Protein AF-A0A537MPN4-F1 (afdb_monomer)

Secondary structure (DSSP, 8-state):
-EEEEEEEEE-TTS-EEEEEEEE-SSSS---------SS-TT------TT----

Mean predicted aligned error: 5.04 Å

Solvent-accessible surface area (backbone atoms only — not comparable to full-atom values): 3988 Å² total; per-residue (Å²): 111,43,77,46,71,69,41,76,44,80,45,98,85,70,50,71,46,73,41,70,50,78,42,73,78,64,91,82,90,74,92,83,83,86,87,86,72,95,65,60,92,88,56,80,91,70,88,55,94,83,61,84,82,126

Structure (mmCIF, N/CA/C/O backbone):
data_AF-A0A537MPN4-F1
#
_entry.id   AF-A0A537MPN4-F1
#
loop_
_atom_site.group_PDB
_atom_site.id
_atom_site.type_symbol
_atom_site.label_atom_id
_atom_site.label_alt_id
_atom_site.label_comp_id
_atom_site.label_asym_id
_atom_site.label_entity_id
_atom_site.label_seq_id
_atom_site.pdbx_PDB_ins_code
_atom_site.Cartn_x
_atom_site.Cartn_y
_atom_site.Cartn_z
_atom_site.occupancy
_atom_site.B_iso_or_equiv
_atom_site.auth_seq_id
_atom_site.auth_comp_id
_atom_site.auth_asym_id
_atom_site.auth_atom_id
_atom_site.pdbx_PDB_model_num
ATOM 1 N N . MET A 1 1 ? -0.785 3.854 16.478 1.00 90.81 1 MET A N 1
ATOM 2 C CA . MET A 1 1 ? -0.945 3.718 15.011 1.00 90.81 1 MET A CA 1
ATOM 3 C C . MET A 1 1 ? -0.574 2.295 14.667 1.00 90.81 1 MET A C 1
ATOM 5 O O . MET A 1 1 ? 0.456 1.836 15.143 1.00 90.81 1 MET A O 1
ATOM 9 N N . ILE A 1 2 ? -1.412 1.610 13.899 1.00 96.94 2 ILE A N 1
ATOM 10 C CA . ILE A 1 2 ? -1.153 0.250 13.423 1.00 96.94 2 ILE A CA 1
ATOM 11 C C . ILE A 1 2 ? -0.660 0.349 11.978 1.00 96.94 2 ILE A C 1
ATOM 13 O O . ILE A 1 2 ? -1.209 1.133 11.202 1.00 96.94 2 ILE A O 1
ATOM 17 N N . ILE A 1 3 ? 0.380 -0.419 11.645 1.00 96.88 3 ILE A N 1
ATOM 18 C CA . ILE A 1 3 ? 0.957 -0.499 10.300 1.00 96.88 3 ILE A CA 1
ATOM 19 C C . ILE A 1 3 ? 0.904 -1.956 9.851 1.00 96.88 3 ILE A C 1
ATOM 21 O O . ILE A 1 3 ? 1.550 -2.814 10.450 1.00 96.88 3 ILE A O 1
ATOM 25 N N . GLU A 1 4 ? 0.145 -2.223 8.797 1.00 97.38 4 GLU A N 1
ATOM 26 C CA . GLU A 1 4 ? 0.067 -3.535 8.155 1.00 97.38 4 GLU A CA 1
ATOM 27 C C . GLU A 1 4 ? 0.829 -3.454 6.837 1.00 97.38 4 GLU A C 1
ATOM 29 O O . GLU A 1 4 ? 0.449 -2.686 5.955 1.00 97.38 4 GLU A O 1
ATOM 34 N N . LYS A 1 5 ? 1.941 -4.185 6.731 1.00 96.56 5 LYS A N 1
ATOM 35 C CA . LYS A 1 5 ? 2.833 -4.118 5.571 1.00 96.56 5 LYS A CA 1
ATOM 36 C C . LYS A 1 5 ? 2.496 -5.164 4.521 1.00 96.56 5 LYS A C 1
ATOM 38 O O . LYS A 1 5 ? 2.059 -6.259 4.864 1.00 96.56 5 LYS A O 1
ATOM 43 N N . ASP A 1 6 ? 2.782 -4.828 3.265 1.00 96.69 6 ASP A N 1
ATOM 44 C CA . ASP A 1 6 ? 2.737 -5.745 2.116 1.00 96.69 6 ASP A CA 1
ATOM 45 C C . ASP A 1 6 ? 1.393 -6.473 1.938 1.00 96.69 6 ASP A C 1
ATOM 47 O O . ASP A 1 6 ? 1.336 -7.613 1.455 1.00 96.69 6 ASP A O 1
ATOM 51 N N . VAL A 1 7 ? 0.307 -5.784 2.293 1.00 97.62 7 VAL A N 1
ATOM 52 C CA . VAL A 1 7 ? -1.063 -6.263 2.121 1.00 97.62 7 VAL A CA 1
ATOM 53 C C . VAL A 1 7 ? -1.329 -6.471 0.633 1.00 97.62 7 VAL A C 1
ATOM 55 O O . VAL A 1 7 ? -1.085 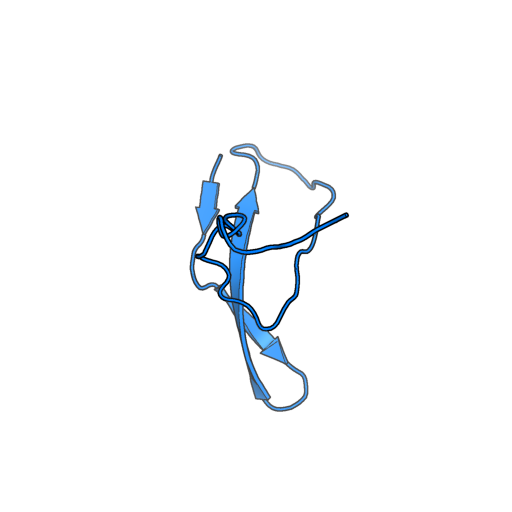-5.575 -0.180 1.00 97.62 7 VAL A O 1
ATOM 58 N N . ASP A 1 8 ? -1.824 -7.658 0.281 1.00 98.25 8 ASP A N 1
ATOM 59 C CA . ASP A 1 8 ? -2.249 -7.972 -1.079 1.00 98.25 8 ASP A CA 1
ATOM 60 C C . ASP A 1 8 ? -3.535 -7.229 -1.434 1.00 98.25 8 ASP A C 1
ATOM 62 O O . ASP A 1 8 ? -4.559 -7.355 -0.760 1.00 98.25 8 ASP A O 1
ATOM 66 N N . VAL A 1 9 ? -3.490 -6.496 -2.543 1.00 97.31 9 VAL A N 1
ATOM 67 C CA . VAL A 1 9 ? -4.654 -5.861 -3.153 1.00 97.31 9 VAL A CA 1
ATOM 68 C C . VAL A 1 9 ? -4.900 -6.538 -4.507 1.00 97.31 9 VAL A C 1
ATOM 70 O O . VAL A 1 9 ? -4.177 -6.254 -5.469 1.00 97.31 9 VAL A O 1
ATOM 73 N N . PRO A 1 10 ? -5.879 -7.457 -4.604 1.00 98.19 10 PRO A N 1
ATOM 74 C CA . PRO A 1 10 ? -6.158 -8.184 -5.835 1.00 98.19 10 PRO A CA 1
ATOM 75 C C . PRO A 1 10 ? -6.855 -7.295 -6.864 1.00 98.19 10 PRO A C 1
ATOM 77 O O . PRO A 1 10 ? -7.868 -6.652 -6.580 1.00 98.19 10 PRO A O 1
ATOM 80 N N . MET A 1 11 ? -6.314 -7.281 -8.077 1.00 98.38 11 MET A N 1
ATOM 81 C CA . MET A 1 11 ? -6.853 -6.553 -9.220 1.00 98.38 11 MET A CA 1
ATOM 82 C C . MET A 1 11 ? -7.755 -7.448 -10.078 1.00 98.38 11 MET A C 1
ATOM 84 O O . MET A 1 11 ? -7.756 -8.674 -9.972 1.00 98.38 11 MET A O 1
ATOM 88 N N . ARG A 1 12 ? -8.539 -6.823 -10.963 1.00 98.44 12 ARG A N 1
ATOM 89 C CA . ARG A 1 12 ? -9.491 -7.523 -11.849 1.00 98.44 12 ARG A CA 1
ATOM 90 C C . ARG A 1 12 ? -8.834 -8.502 -12.829 1.00 98.44 12 ARG A C 1
ATOM 92 O O . ARG A 1 12 ? -9.503 -9.400 -13.322 1.00 98.44 12 ARG A O 1
ATOM 99 N N . ASP A 1 13 ? -7.565 -8.280 -13.145 1.00 98.12 13 ASP A N 1
ATOM 100 C CA . ASP A 1 13 ? -6.748 -9.064 -14.075 1.00 98.12 13 ASP A CA 1
ATOM 101 C C . ASP A 1 13 ? -5.949 -10.174 -13.373 1.00 98.12 13 ASP A C 1
ATOM 103 O O . ASP A 1 13 ? -5.204 -10.904 -14.022 1.00 98.12 13 ASP A O 1
ATOM 107 N N . GLY A 1 14 ? -6.107 -10.317 -12.055 1.00 98.25 14 GLY A N 1
ATOM 108 C CA .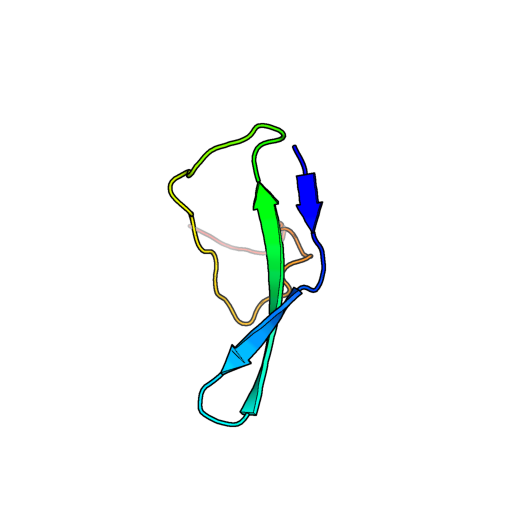 GLY A 1 14 ? -5.373 -11.284 -11.245 1.00 98.25 14 GLY A CA 1
ATOM 109 C C . GLY A 1 14 ? -4.017 -10.788 -10.741 1.00 98.25 14 GLY A C 1
ATOM 110 O O . GLY A 1 14 ? -3.358 -11.522 -10.007 1.00 98.25 14 GLY A O 1
ATOM 111 N N . ALA A 1 15 ? -3.594 -9.562 -11.072 1.00 97.81 15 ALA A N 1
ATOM 112 C CA . ALA A 1 15 ? -2.397 -8.982 -10.473 1.00 97.81 15 ALA A CA 1
ATOM 113 C C . ALA A 1 15 ? -2.597 -8.727 -8.968 1.00 97.81 15 ALA A C 1
ATOM 115 O O . ALA A 1 15 ? -3.694 -8.386 -8.515 1.00 97.81 15 ALA A O 1
ATOM 116 N N . LEU A 1 16 ? -1.514 -8.853 -8.196 1.00 98.06 16 LEU A N 1
ATOM 117 C CA . LEU A 1 16 ? -1.475 -8.514 -6.773 1.00 98.06 16 LEU A CA 1
ATOM 118 C C . LEU A 1 16 ? -0.621 -7.262 -6.578 1.00 98.06 16 LEU A C 1
ATOM 120 O O . LEU A 1 16 ? 0.602 -7.308 -6.717 1.00 98.06 16 LEU A O 1
ATOM 124 N N . LEU A 1 17 ? -1.266 -6.139 -6.262 1.00 96.88 17 LEU A N 1
ATOM 125 C CA . LEU A 1 17 ? -0.553 -4.944 -5.818 1.00 96.88 17 LEU A CA 1
ATOM 126 C C . LEU A 1 17 ? -0.234 -5.061 -4.328 1.00 96.88 17 LEU A C 1
ATOM 128 O O . LEU A 1 17 ? -0.970 -5.698 -3.577 1.00 96.88 17 LEU A O 1
ATOM 132 N N . LYS A 1 18 ? 0.851 -4.415 -3.899 1.00 96.94 18 LYS A N 1
ATOM 133 C CA . LYS A 1 18 ? 1.275 -4.379 -2.497 1.00 96.94 18 LYS A CA 1
ATOM 134 C C . LYS A 1 18 ? 1.030 -3.001 -1.904 1.00 96.94 18 LYS A C 1
ATOM 136 O O . LYS A 1 18 ? 1.468 -2.004 -2.475 1.00 96.94 18 LYS A O 1
ATOM 141 N N . ALA A 1 19 ? 0.367 -2.960 -0.753 1.00 96.88 19 ALA A N 1
ATOM 142 C CA . ALA A 1 19 ? 0.098 -1.731 -0.018 1.00 96.88 19 ALA A CA 1
ATOM 143 C C . ALA A 1 19 ? 0.497 -1.859 1.454 1.00 96.88 19 ALA A C 1
ATOM 145 O O . ALA A 1 19 ? 0.346 -2.919 2.060 1.00 96.88 19 ALA A O 1
ATOM 146 N N . ASP A 1 20 ? 0.942 -0.743 2.025 1.00 96.94 20 ASP A N 1
ATOM 147 C CA . ASP A 1 20 ? 1.060 -0.593 3.470 1.00 96.94 20 ASP A CA 1
ATOM 148 C C . ASP A 1 20 ? -0.161 0.177 3.980 1.00 96.94 20 ASP A C 1
ATOM 150 O O . ASP A 1 20 ? -0.482 1.258 3.481 1.00 96.94 20 ASP A O 1
ATOM 154 N N . VAL A 1 21 ? -0.855 -0.376 4.974 1.00 96.50 21 VAL A N 1
ATOM 155 C CA . VAL A 1 21 ? -2.047 0.230 5.575 1.00 96.50 21 VAL A CA 1
ATOM 156 C C . VAL A 1 21 ? -1.672 0.832 6.920 1.00 96.50 21 VAL A C 1
ATOM 158 O O . VAL A 1 21 ? -1.426 0.123 7.895 1.00 96.50 21 VAL A O 1
ATOM 161 N N . LEU A 1 22 ? -1.650 2.163 6.975 1.00 96.56 22 LEU A N 1
ATOM 162 C CA . LEU A 1 22 ? -1.460 2.926 8.203 1.00 96.56 22 LEU A CA 1
ATOM 163 C C . LEU A 1 22 ? -2.836 3.337 8.728 1.00 96.56 22 LEU A C 1
ATOM 165 O O . LEU A 1 22 ? -3.532 4.129 8.092 1.00 96.56 22 LEU A O 1
ATOM 169 N N . ARG A 1 23 ? -3.236 2.818 9.892 1.00 96.88 23 ARG A N 1
ATOM 170 C CA . ARG A 1 23 ? -4.550 3.117 10.484 1.00 96.88 23 ARG A CA 1
ATOM 171 C C . ARG A 1 23 ? -4.479 3.510 11.961 1.00 96.88 23 ARG A C 1
ATOM 173 O O . ARG A 1 23 ? -3.528 3.135 12.661 1.00 96.88 23 ARG A O 1
ATOM 180 N N . PRO A 1 24 ? -5.473 4.267 12.465 1.00 97.81 24 PRO A N 1
ATOM 181 C CA . PRO A 1 24 ? -5.595 4.543 13.890 1.00 97.81 24 PRO A CA 1
ATOM 182 C C . PRO A 1 24 ? -5.633 3.257 14.716 1.00 97.81 24 PRO A C 1
ATOM 184 O O . PRO A 1 24 ? -6.196 2.244 14.297 1.00 97.81 24 PRO A O 1
ATOM 187 N N . ASP A 1 25 ? -5.037 3.317 15.905 1.00 97.31 25 ASP A N 1
ATOM 188 C CA . ASP A 1 25 ? -5.148 2.253 16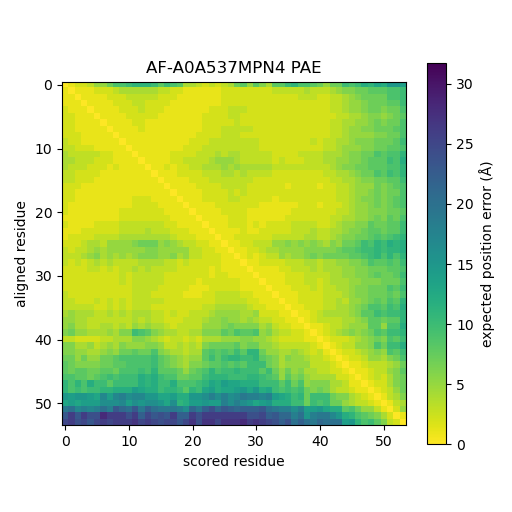.904 1.00 97.31 25 ASP A CA 1
ATOM 189 C C . ASP A 1 25 ? -6.412 2.477 17.746 1.00 97.31 25 ASP A C 1
ATOM 191 O O . ASP A 1 25 ? -6.364 2.823 18.924 1.00 97.31 25 ASP A O 1
ATOM 195 N N . SER A 1 26 ? -7.560 2.446 17.071 1.00 96.94 26 SER A N 1
ATOM 196 C CA . SER A 1 26 ? -8.876 2.627 17.675 1.00 96.94 26 SER A CA 1
ATOM 197 C C . SER A 1 26 ? -9.968 2.009 16.794 1.00 96.94 26 SER A C 1
ATOM 199 O O . SER A 1 26 ? -9.814 1.927 15.570 1.00 96.94 26 SER A O 1
ATOM 201 N N . PRO A 1 27 ? -11.082 1.544 17.388 1.00 95.75 27 PRO A N 1
ATOM 202 C CA . PRO A 1 27 ? -12.205 1.013 16.625 1.00 95.75 27 PRO A CA 1
ATOM 203 C C . PRO A 1 27 ? -12.960 2.141 15.906 1.00 95.75 27 PRO A C 1
ATOM 205 O O . PRO A 1 27 ? -13.192 3.206 16.474 1.00 95.75 27 PRO A O 1
ATOM 208 N N . GLY A 1 28 ? -13.391 1.896 14.666 1.00 96.06 28 GLY A N 1
ATOM 209 C CA . GLY A 1 28 ? -14.199 2.843 13.893 1.00 96.06 28 GLY A CA 1
ATOM 210 C C . GLY A 1 28 ? -13.907 2.808 12.395 1.00 96.06 28 GLY A C 1
ATOM 211 O O . GLY A 1 28 ? -13.025 2.085 11.933 1.00 96.06 28 GLY A O 1
ATOM 212 N N . LYS A 1 29 ? -14.667 3.598 11.629 1.00 97.12 29 LYS A N 1
ATOM 213 C CA . LYS A 1 29 ? -14.383 3.875 10.215 1.00 97.12 29 LYS A CA 1
ATOM 214 C C . LYS A 1 29 ? -13.765 5.260 10.097 1.00 97.12 29 LYS A C 1
ATOM 216 O O . LYS A 1 29 ? -14.268 6.209 10.691 1.00 97.12 29 LYS A O 1
ATOM 221 N N . PHE A 1 30 ? -12.717 5.363 9.292 1.00 97.19 30 PHE A N 1
ATOM 222 C CA . PHE A 1 30 ? -11.982 6.600 9.062 1.00 97.19 30 PHE A CA 1
ATOM 223 C C . PHE A 1 30 ? -11.883 6.859 7.556 1.00 97.19 30 PHE A C 1
ATOM 225 O O . PHE A 1 30 ? -11.855 5.897 6.782 1.00 97.19 30 PHE A O 1
ATOM 232 N N . PRO A 1 31 ? -11.841 8.126 7.115 1.00 97.88 31 PRO A N 1
ATOM 233 C CA . PRO A 1 31 ? -11.518 8.436 5.729 1.00 97.88 31 PRO A CA 1
ATOM 234 C C . PRO A 1 31 ? -10.109 7.927 5.396 1.00 97.88 31 PRO A C 1
ATOM 236 O O . PRO A 1 31 ? -9.183 8.080 6.193 1.00 97.88 31 P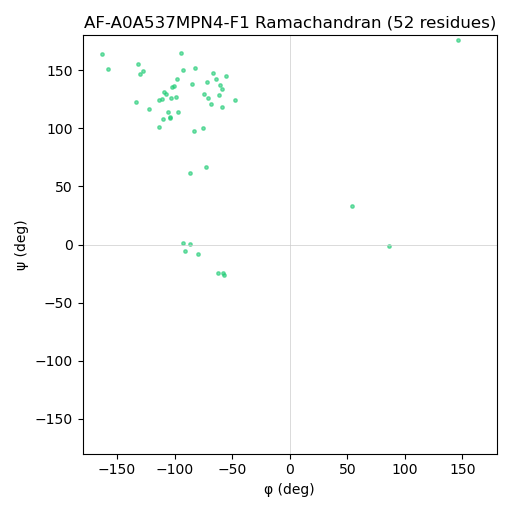RO A O 1
ATOM 239 N N . ALA A 1 32 ? -9.955 7.321 4.220 1.00 96.62 32 ALA A N 1
ATOM 240 C CA . ALA A 1 32 ? -8.675 6.821 3.736 1.00 96.62 32 ALA A CA 1
ATOM 241 C C . ALA A 1 32 ? -8.029 7.826 2.774 1.00 96.62 32 ALA A 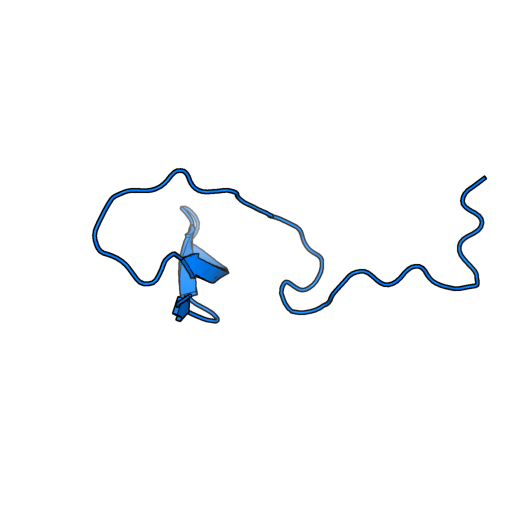C 1
ATOM 243 O O . ALA A 1 32 ? -8.712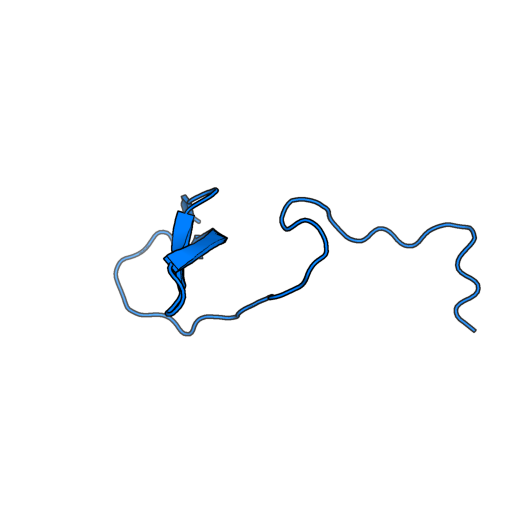 8.436 1.951 1.00 96.62 32 ALA A O 1
ATOM 244 N N . ILE A 1 33 ? -6.707 7.955 2.860 1.00 97.06 33 ILE A N 1
ATOM 245 C CA . ILE A 1 33 ? -5.880 8.675 1.888 1.00 97.06 33 ILE A CA 1
ATOM 246 C C . ILE A 1 33 ? -5.077 7.622 1.128 1.00 97.06 33 ILE A C 1
ATOM 248 O O . ILE A 1 33 ? -4.480 6.743 1.746 1.00 97.06 33 ILE A O 1
ATOM 252 N N . LEU A 1 34 ? -5.069 7.710 -0.201 1.00 95.62 34 LEU A N 1
ATOM 253 C CA . LEU A 1 34 ? -4.353 6.778 -1.066 1.00 95.62 34 LEU A CA 1
ATOM 254 C C . LEU A 1 34 ? -3.170 7.480 -1.732 1.00 95.62 34 LEU A C 1
ATOM 256 O O . LEU A 1 34 ? -3.345 8.476 -2.431 1.00 95.62 34 LEU A O 1
ATOM 260 N N . ASN A 1 35 ? -1.982 6.907 -1.563 1.00 92.94 35 ASN A N 1
ATOM 261 C CA . ASN A 1 35 ? -0.847 7.147 -2.442 1.00 92.94 35 ASN A CA 1
ATOM 262 C C . ASN A 1 35 ? -0.699 5.929 -3.362 1.00 92.94 35 ASN A C 1
ATOM 264 O O . ASN A 1 35 ? -0.648 4.798 -2.885 1.00 92.94 35 ASN A O 1
ATOM 268 N N . LEU A 1 36 ? -0.677 6.161 -4.673 1.00 94.06 36 LEU A N 1
ATOM 269 C CA . LEU A 1 36 ? -0.498 5.125 -5.681 1.00 94.06 36 LEU A CA 1
ATOM 270 C C . LEU A 1 36 ? 0.542 5.613 -6.680 1.00 94.06 36 LEU A C 1
ATOM 272 O O . LEU A 1 36 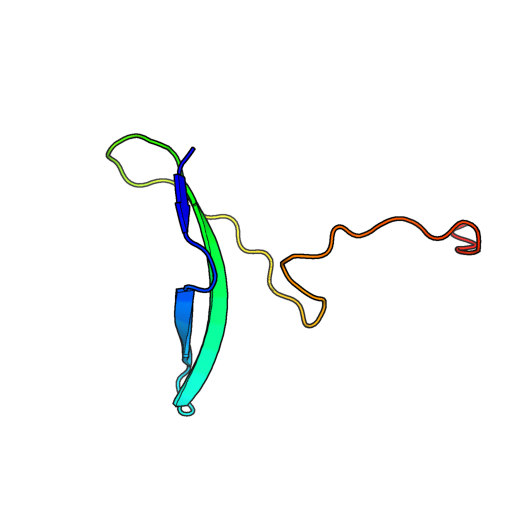? 0.363 6.653 -7.312 1.00 94.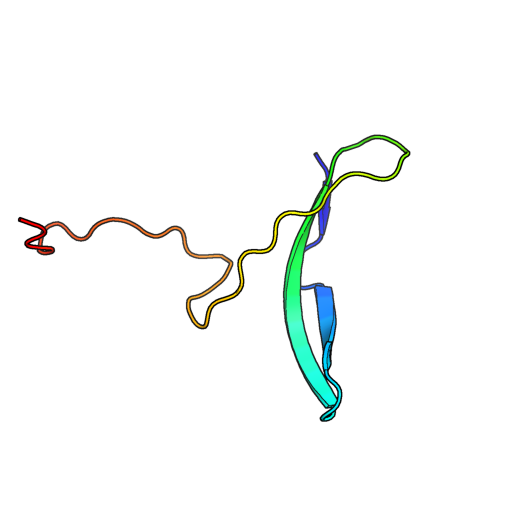06 36 LEU A O 1
ATOM 276 N N . GLY A 1 37 ? 1.613 4.850 -6.839 1.00 91.25 37 GLY A N 1
ATOM 277 C CA . GLY A 1 37 ? 2.658 5.179 -7.787 1.00 91.25 37 GLY A CA 1
ATOM 278 C C . GLY A 1 37 ? 3.551 3.981 -8.089 1.00 91.25 37 GLY A C 1
ATOM 279 O O . GLY A 1 37 ? 3.541 2.997 -7.350 1.00 91.25 37 GLY A O 1
ATOM 280 N N . PRO A 1 38 ? 4.329 4.057 -9.179 1.00 91.38 38 PRO A N 1
ATOM 281 C CA . PRO A 1 38 ? 5.286 3.020 -9.556 1.00 91.38 38 PRO A CA 1
ATOM 282 C C . PRO A 1 38 ? 6.594 3.100 -8.751 1.00 91.38 38 PRO A C 1
ATOM 284 O O . PRO A 1 38 ? 7.453 2.229 -8.871 1.00 91.38 38 PRO A O 1
ATOM 287 N N . TYR A 1 39 ? 6.776 4.159 -7.960 1.00 88.31 39 TYR A N 1
ATOM 288 C CA . TYR A 1 39 ? 7.940 4.342 -7.103 1.00 88.31 39 TYR A CA 1
ATOM 289 C C . TYR A 1 39 ? 7.718 3.622 -5.770 1.00 88.31 39 TYR A C 1
ATOM 291 O O . TYR A 1 39 ? 6.620 3.648 -5.223 1.00 88.31 39 TYR A O 1
ATOM 299 N N . GLN A 1 40 ? 8.760 2.945 -5.280 1.00 86.50 40 GLN A N 1
ATOM 300 C CA . GLN A 1 40 ? 8.700 2.049 -4.120 1.00 86.50 40 GLN A CA 1
ATOM 301 C C . GLN A 1 40 ? 7.975 2.678 -2.920 1.00 86.50 40 GLN A C 1
ATOM 303 O O . GLN A 1 40 ? 8.416 3.705 -2.408 1.00 86.50 40 GLN A O 1
ATOM 308 N N . LYS A 1 41 ? 6.935 1.999 -2.417 1.00 88.38 41 LYS A N 1
ATOM 309 C CA . LYS A 1 41 ? 6.147 2.420 -1.242 1.00 88.38 41 LYS A CA 1
ATOM 310 C C . LYS A 1 41 ? 6.981 2.627 0.032 1.00 88.38 41 LYS A C 1
ATOM 312 O O . LYS A 1 41 ? 6.605 3.417 0.888 1.00 88.38 41 LYS A O 1
ATOM 317 N N . ASP A 1 42 ? 8.121 1.944 0.135 1.00 88.69 42 ASP A N 1
ATOM 318 C CA . ASP A 1 42 ? 9.011 1.996 1.301 1.00 88.69 42 ASP A CA 1
ATOM 319 C C . ASP A 1 42 ? 10.088 3.084 1.193 1.00 88.69 42 ASP A C 1
ATOM 321 O O . ASP A 1 42 ? 10.861 3.299 2.129 1.00 88.69 42 ASP A O 1
ATOM 325 N N . LYS A 1 43 ? 10.178 3.760 0.043 1.00 85.50 43 LYS A N 1
ATOM 326 C CA . LYS A 1 43 ? 11.223 4.742 -0.217 1.00 85.50 43 LYS A CA 1
ATOM 327 C C . LYS A 1 43 ? 10.651 6.145 -0.105 1.00 85.50 43 LYS A C 1
ATOM 329 O O . LYS A 1 43 ? 9.916 6.603 -0.977 1.00 85.50 43 LYS A O 1
ATOM 334 N N . LEU A 1 44 ? 11.058 6.854 0.945 1.00 83.44 44 LEU A N 1
ATOM 335 C CA . LEU A 1 44 ? 10.835 8.291 1.019 1.00 83.44 44 LEU A CA 1
ATOM 336 C C . LEU A 1 44 ? 11.515 8.965 -0.172 1.00 83.44 44 LEU A C 1
ATOM 338 O O . LEU A 1 44 ? 12.671 8.674 -0.499 1.00 83.44 44 LEU A O 1
ATOM 342 N N . TRP A 1 45 ? 10.789 9.873 -0.815 1.00 82.44 45 TRP A N 1
ATOM 343 C CA . TRP A 1 45 ? 11.403 10.762 -1.780 1.00 82.44 45 TRP A CA 1
ATOM 344 C C . TRP A 1 45 ? 12.336 11.715 -1.034 1.00 82.44 45 TRP A C 1
ATOM 346 O O . TRP A 1 45 ? 11.919 12.433 -0.126 1.00 82.44 45 TRP A O 1
ATOM 356 N N . ILE A 1 46 ? 13.609 11.676 -1.409 1.00 85.06 46 ILE A N 1
ATOM 357 C CA . ILE A 1 46 ? 14.644 12.582 -0.927 1.00 85.06 46 ILE A CA 1
ATOM 358 C C . ILE A 1 46 ? 15.059 13.395 -2.140 1.00 85.06 46 ILE A C 1
ATOM 360 O O . ILE A 1 46 ? 15.429 12.806 -3.159 1.00 85.06 46 ILE A O 1
ATOM 364 N N . VAL A 1 47 ? 14.978 14.721 -2.028 1.00 84.25 47 VAL A N 1
ATOM 365 C CA . VAL A 1 47 ? 15.436 15.644 -3.070 1.00 84.25 47 VAL A CA 1
ATOM 366 C C . VAL A 1 47 ? 16.926 15.367 -3.313 1.00 84.25 47 VAL A C 1
ATOM 368 O O . VAL A 1 47 ? 17.722 15.502 -2.382 1.00 84.25 47 VAL A O 1
ATOM 371 N N . PRO A 1 48 ? 17.333 14.953 -4.520 1.00 85.38 48 PRO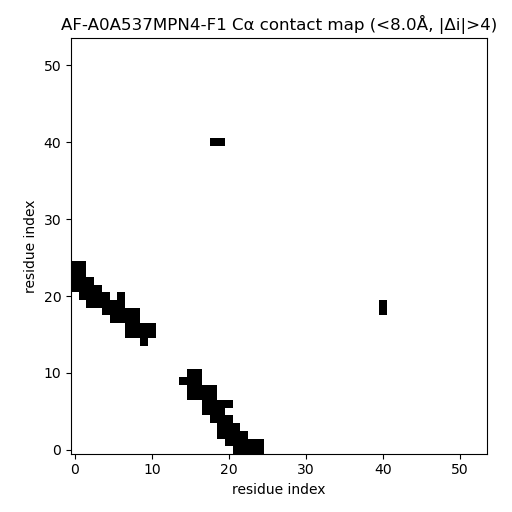 A N 1
ATOM 372 C CA . PRO A 1 48 ? 18.742 14.868 -4.874 1.00 85.38 48 PRO A CA 1
ATOM 373 C C . PRO A 1 48 ? 19.384 16.258 -4.858 1.00 85.38 48 PRO A C 1
ATOM 375 O O . PRO A 1 48 ? 18.789 17.212 -5.350 1.00 85.38 48 PRO A O 1
ATOM 378 N N . GLU A 1 49 ? 20.632 16.365 -4.399 1.00 86.56 49 GLU A N 1
ATOM 379 C CA . GLU A 1 49 ? 21.404 17.623 -4.466 1.00 86.56 49 GLU A CA 1
ATOM 380 C C . GLU A 1 49 ? 21.552 18.151 -5.904 1.00 86.56 49 GLU A C 1
ATOM 382 O O . GLU A 1 49 ? 21.738 19.342 -6.126 1.00 86.56 49 GLU A O 1
ATOM 387 N N . THR A 1 50 ? 21.451 17.257 -6.889 1.00 84.44 50 THR A N 1
ATOM 388 C CA . THR A 1 50 ? 21.566 17.558 -8.320 1.00 84.44 50 THR A CA 1
ATOM 389 C C . THR A 1 50 ? 20.247 17.979 -8.967 1.00 84.44 50 THR A C 1
ATOM 391 O O . THR A 1 50 ? 20.196 18.138 -10.185 1.00 84.44 50 THR A O 1
ATOM 394 N N . LEU A 1 51 ? 19.151 18.046 -8.209 1.00 85.31 51 LEU A N 1
ATOM 395 C CA . LEU A 1 51 ? 17.840 18.361 -8.758 1.00 85.31 51 LEU A CA 1
ATOM 396 C C . LEU A 1 51 ? 17.717 19.889 -8.881 1.00 85.31 51 LEU A C 1
ATOM 398 O O . LEU A 1 51 ? 17.445 20.579 -7.904 1.00 85.31 51 LEU A O 1
ATOM 402 N N . GLU A 1 52 ? 17.966 20.421 -10.082 1.00 73.50 52 GLU A N 1
ATOM 403 C CA . GLU A 1 52 ? 17.748 21.837 -10.417 1.00 73.50 52 GLU A CA 1
ATOM 404 C C . GLU A 1 52 ? 16.241 22.136 -10.539 1.00 73.50 52 GLU A C 1
ATOM 406 O O . GLU A 1 52 ? 15.722 22.410 -11.621 1.00 73.50 52 GLU A O 1
ATOM 411 N N . GLU A 1 53 ? 15.501 22.056 -9.436 1.00 66.62 53 GLU A N 1
ATOM 412 C CA . GLU A 1 53 ? 14.175 22.673 -9.368 1.00 66.62 53 GLU A CA 1
ATOM 413 C C . GLU A 1 53 ? 14.370 24.189 -9.210 1.00 66.62 53 GLU A C 1
ATOM 415 O O . GLU A 1 53 ? 14.720 24.680 -8.137 1.00 66.62 53 GLU A O 1
ATOM 420 N N . LYS A 1 54 ? 14.232 24.919 -10.325 1.00 56.09 54 LYS A N 1
ATOM 421 C CA . LYS A 1 54 ? 14.091 26.383 -10.338 1.00 56.09 54 LYS A CA 1
ATOM 422 C C . LYS A 1 54 ? 12.719 26.815 -9.840 1.00 56.09 54 LYS A C 1
ATOM 424 O O . LYS A 1 54 ? 11.727 26.169 -10.243 1.00 56.09 54 LYS A O 1
#

Sequence (54 aa):
MIIEKDVDVPMRDGALLKADVLRPDSPGKFPAILNLGPYQKDKLWIVPETLEEK

Radius of gyration: 15.4 Å; Cα contacts (8 Å, |Δi|>4): 41; chains: 1; bounding box: 36×38×32 Å

pLDDT: mean 92.2, std 8.34, range [56.09, 98.44]

Foldseek 3Di:
DDWDWQDWDADPVRDTDGDIDDDDPDDDDDDDDDDDDPPDPPDDDDDDPPDPPD